Protein AF-A0A928ZEB7-F1 (afdb_monomer)

pLDDT: mean 91.32, std 8.14, range [52.5, 97.62]

Secondary structure (DSSP, 8-state):
----------HHHHHHHHHH-S-HHHHHHHHHHHHHHHHHHHHHHHHHHHHTT-HHHHHHHHHHGGGTTTT-----

Solvent-accessible surface area (backbone atoms only — not comparable to full-atom values): 4807 Å² total; per-residue (Å²): 138,90,81,92,81,88,82,91,74,56,70,69,57,52,53,51,48,57,75,76,40,96,50,58,70,61,52,53,51,54,51,51,52,51,51,51,50,52,50,53,50,53,54,50,50,51,50,51,55,55,45,74,71,35,69,68,55,49,52,49,55,62,62,53,56,78,55,75,57,70,90,62,76,85,82,126

Sequence (76 aa):
MAQKISITLDEEVLAFIDSQTNNRSQLINQVFDKLKKQQALNELEAAYIEQSQDEDEIAEIKLWDVTIADGIDDEE

Structure (mmCIF, N/CA/C/O backbone):
data_AF-A0A928ZEB7-F1
#
_entry.id   AF-A0A928ZEB7-F1
#
loop_
_atom_site.group_PDB
_atom_site.id
_atom_site.type_symbol
_atom_site.label_atom_id
_atom_site.label_alt_id
_atom_site.label_comp_id
_atom_site.label_asym_id
_atom_site.label_entity_id
_atom_site.label_seq_id
_atom_site.pdbx_PDB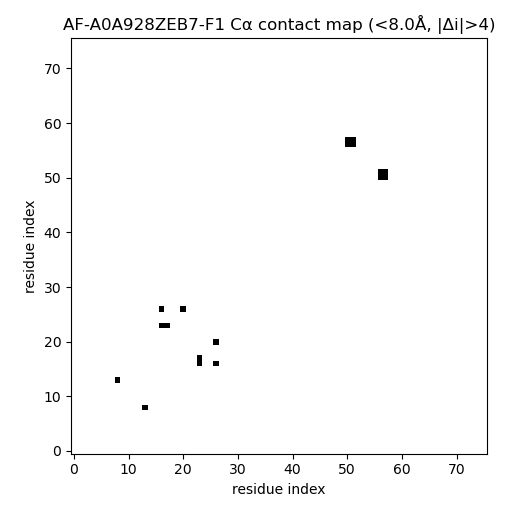_ins_code
_atom_site.Cartn_x
_atom_site.Cartn_y
_atom_site.Cartn_z
_atom_site.occupancy
_atom_site.B_iso_or_equiv
_atom_site.auth_seq_id
_atom_site.auth_comp_id
_atom_site.auth_asym_id
_atom_site.auth_atom_id
_atom_site.pdbx_PDB_model_num
ATOM 1 N N . MET A 1 1 ? -0.707 -11.333 12.896 1.00 66.19 1 MET A N 1
ATOM 2 C CA . MET A 1 1 ? -0.920 -11.253 14.362 1.00 66.19 1 MET A CA 1
ATOM 3 C C . MET A 1 1 ? -1.173 -9.795 14.718 1.00 66.19 1 MET A C 1
ATOM 5 O O . MET A 1 1 ? -0.372 -8.967 14.308 1.00 66.19 1 MET A O 1
ATOM 9 N N . ALA A 1 2 ? -2.269 -9.466 15.406 1.00 82.06 2 ALA A N 1
ATOM 10 C CA . ALA A 1 2 ? -2.565 -8.088 15.815 1.00 82.06 2 ALA A CA 1
ATOM 11 C C . ALA A 1 2 ? -2.064 -7.831 17.244 1.00 82.06 2 ALA A C 1
ATOM 13 O O . ALA A 1 2 ? -2.243 -8.681 18.116 1.00 82.06 2 ALA A O 1
ATOM 14 N N . GLN A 1 3 ? -1.456 -6.669 17.483 1.00 91.00 3 GLN A N 1
ATOM 15 C CA . GLN A 1 3 ? -1.022 -6.234 18.812 1.00 91.00 3 GLN A CA 1
ATOM 16 C C . GLN A 1 3 ? -1.929 -5.110 19.312 1.00 91.00 3 GLN A C 1
ATOM 18 O O . GLN A 1 3 ? -2.350 -4.254 18.535 1.00 91.00 3 GLN A O 1
ATOM 23 N N . LYS A 1 4 ? -2.244 -5.119 20.609 1.00 93.50 4 LYS A N 1
ATOM 24 C CA . LYS A 1 4 ? -3.004 -4.041 21.249 1.00 93.50 4 LYS A CA 1
ATOM 25 C C . LYS A 1 4 ? -2.025 -3.006 21.782 1.00 93.50 4 LYS A 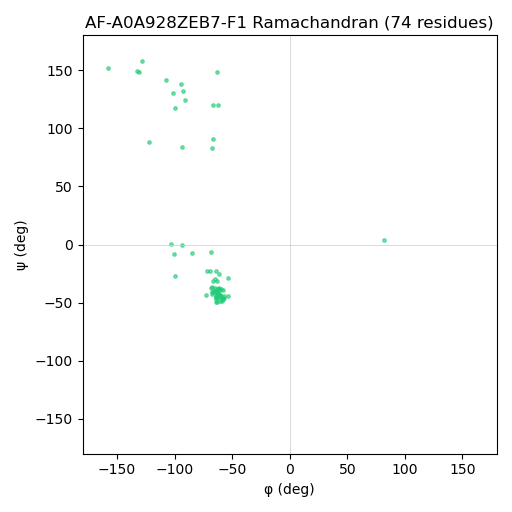C 1
ATOM 27 O O . LYS A 1 4 ? -1.150 -3.347 22.572 1.00 93.50 4 LYS A O 1
ATOM 32 N N . ILE A 1 5 ? -2.201 -1.764 21.360 1.00 92.94 5 ILE A N 1
ATOM 33 C CA . ILE A 1 5 ? -1.389 -0.621 21.778 1.00 92.94 5 ILE A CA 1
ATOM 34 C C . ILE A 1 5 ? -2.306 0.509 22.249 1.00 92.94 5 ILE A C 1
ATOM 36 O O . ILE A 1 5 ? -3.476 0.551 21.868 1.00 92.94 5 ILE A O 1
ATOM 40 N N . SER A 1 6 ? -1.773 1.413 23.068 1.00 94.56 6 SER A N 1
ATOM 41 C CA . SER A 1 6 ? -2.427 2.679 23.403 1.00 94.56 6 SER A CA 1
ATOM 42 C C . SER A 1 6 ? -1.790 3.788 22.573 1.00 94.56 6 SER A C 1
ATOM 44 O O . SER A 1 6 ? -0.564 3.875 22.522 1.00 94.56 6 SER A O 1
ATOM 46 N N . ILE A 1 7 ? -2.608 4.607 21.916 1.00 91.62 7 ILE A N 1
ATOM 47 C CA . ILE A 1 7 ? -2.174 5.762 21.123 1.00 91.62 7 ILE A CA 1
ATOM 48 C C . ILE A 1 7 ? -3.033 6.969 21.493 1.00 91.62 7 ILE A C 1
ATOM 50 O O . ILE A 1 7 ? -4.206 6.813 21.834 1.00 91.62 7 ILE A O 1
ATOM 54 N N . THR A 1 8 ? -2.454 8.161 21.409 1.00 95.50 8 THR A N 1
ATOM 55 C CA . THR A 1 8 ? -3.182 9.421 21.582 1.00 95.50 8 THR A CA 1
ATOM 56 C C . THR A 1 8 ? -3.638 9.917 20.216 1.00 95.50 8 THR A C 1
ATOM 58 O O . THR A 1 8 ? -2.842 9.944 19.280 1.00 95.50 8 THR A O 1
ATOM 61 N N . LEU A 1 9 ? -4.909 10.294 20.104 1.00 93.00 9 LEU A N 1
ATOM 62 C CA . LEU A 1 9 ? -5.506 10.906 18.919 1.00 93.00 9 LEU A CA 1
ATOM 63 C C . LEU A 1 9 ? -6.270 12.152 19.360 1.00 93.00 9 LEU A C 1
ATOM 65 O O . LEU A 1 9 ? -6.823 12.163 20.462 1.00 93.00 9 LEU A O 1
ATOM 69 N N . ASP A 1 10 ? -6.322 13.162 18.499 1.00 97.06 10 ASP A N 1
ATOM 70 C CA . ASP A 1 10 ? -7.120 14.359 18.755 1.00 97.06 10 ASP A CA 1
ATOM 71 C C . ASP A 1 10 ? -8.611 14.007 18.844 1.00 97.06 10 ASP A C 1
ATOM 73 O O . ASP A 1 10 ? -9.092 13.081 18.180 1.00 97.06 10 ASP A O 1
ATOM 77 N N . GLU A 1 11 ? -9.361 14.758 19.654 1.00 95.88 11 GLU A N 1
ATOM 78 C CA . GLU A 1 11 ? -10.792 14.505 19.875 1.00 95.88 11 GLU A CA 1
ATOM 79 C C . GLU A 1 11 ? -11.591 14.538 18.565 1.00 95.88 11 GLU A C 1
ATOM 81 O O . GLU A 1 11 ? -12.452 13.686 18.340 1.00 95.88 11 GLU A O 1
ATOM 86 N N . GLU A 1 12 ? -11.256 15.464 17.664 1.00 96.62 12 GLU A N 1
ATOM 87 C CA . GLU A 1 12 ? -11.886 15.586 16.346 1.00 96.62 12 GLU A CA 1
ATOM 88 C C . GLU A 1 12 ? -11.650 14.341 15.477 1.00 96.62 12 GLU A C 1
ATOM 90 O O . GLU A 1 12 ? -12.566 13.854 14.809 1.00 96.62 12 GLU A O 1
ATOM 95 N N . VAL A 1 13 ? -10.440 13.775 15.527 1.00 94.25 13 VAL A N 1
ATOM 96 C CA . VAL A 1 13 ? -10.084 12.554 14.789 1.00 94.25 13 VAL A CA 1
ATOM 97 C C . VAL A 1 13 ? -10.839 11.355 15.352 1.00 94.25 13 VAL A C 1
ATOM 99 O O . VAL A 1 13 ? -11.344 10.527 14.591 1.00 94.25 13 VAL A O 1
ATOM 102 N N . LEU A 1 14 ? -10.956 11.263 16.679 1.00 93.56 14 LEU A N 1
ATOM 103 C CA . LEU A 1 14 ? -11.708 10.191 17.323 1.00 93.56 14 LEU A CA 1
ATOM 104 C C . LEU A 1 14 ? -13.199 10.258 16.960 1.00 93.56 14 LEU A C 1
ATOM 106 O O . LEU A 1 14 ? -13.772 9.239 16.573 1.00 93.56 14 LEU A O 1
ATOM 110 N N . ALA A 1 15 ? -13.798 11.452 17.004 1.00 94.62 15 ALA A N 1
ATOM 111 C CA . ALA A 1 15 ? -15.185 11.677 16.600 1.00 94.62 15 ALA A CA 1
ATOM 112 C C . ALA A 1 15 ? -15.421 11.324 15.121 1.00 94.62 15 ALA A C 1
ATOM 114 O O . ALA A 1 15 ? -16.437 10.717 14.773 1.00 94.62 15 ALA A O 1
ATOM 115 N N . PHE A 1 16 ? -14.462 11.644 14.247 1.00 94.12 16 PHE A N 1
ATOM 116 C CA . PHE A 1 16 ? -14.520 11.248 12.845 1.00 94.12 16 PHE A CA 1
ATOM 117 C C . PHE A 1 16 ? -14.500 9.724 12.684 1.00 94.12 16 PHE A C 1
ATOM 119 O O . PHE A 1 16 ? -15.369 9.180 12.004 1.00 94.12 16 PHE A O 1
ATOM 126 N N . ILE A 1 17 ? -13.565 9.022 13.331 1.00 93.88 17 ILE A N 1
ATOM 127 C CA . ILE A 1 17 ? -13.482 7.554 13.272 1.00 93.88 17 ILE A CA 1
ATOM 128 C C . ILE A 1 17 ? -14.797 6.920 13.749 1.00 93.88 17 ILE A C 1
ATOM 130 O O . ILE A 1 17 ? -15.311 6.014 13.090 1.00 93.88 17 ILE A O 1
ATOM 134 N N . ASP A 1 18 ? -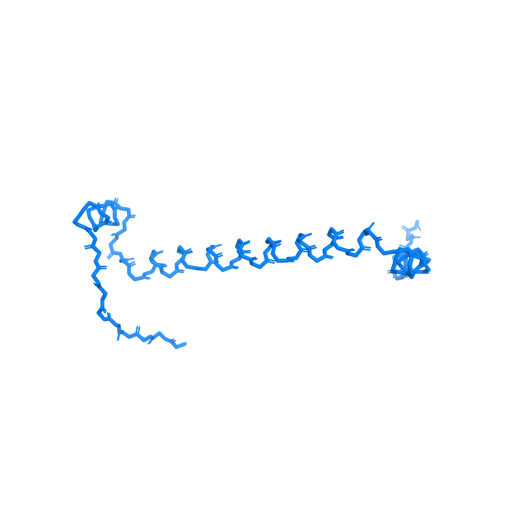15.361 7.426 14.847 1.00 93.69 18 ASP A N 1
ATOM 135 C CA . ASP A 1 18 ? -16.620 6.937 15.418 1.00 93.69 18 ASP A CA 1
ATOM 136 C C . ASP A 1 18 ? -17.821 7.129 14.491 1.00 93.69 18 ASP A C 1
ATOM 138 O O . ASP A 1 18 ? -18.728 6.300 14.476 1.00 93.69 18 ASP A O 1
ATOM 142 N N . SER A 1 19 ? -17.818 8.183 13.671 1.00 94.25 19 SER A N 1
ATOM 143 C CA . SER A 1 19 ? -18.873 8.409 12.675 1.00 94.25 19 SER A CA 1
ATOM 144 C C . SER A 1 19 ? -18.850 7.396 11.522 1.00 94.25 19 SER A C 1
ATOM 146 O O . SER A 1 19 ? -19.868 7.193 10.862 1.00 94.25 19 SER A O 1
ATOM 148 N N . GLN A 1 20 ? -17.700 6.761 11.269 1.00 91.81 20 GLN A N 1
ATOM 149 C CA . GLN A 1 20 ? -17.481 5.893 10.107 1.00 91.81 20 GLN A CA 1
ATOM 150 C C . GLN A 1 20 ? -17.611 4.403 10.431 1.00 91.81 20 GLN A C 1
ATOM 152 O O . GLN A 1 20 ? -17.888 3.598 9.541 1.00 91.81 20 GLN A O 1
ATOM 157 N N . THR A 1 21 ? -17.353 3.991 11.675 1.00 93.31 21 THR A N 1
ATOM 158 C CA . THR A 1 21 ? -17.293 2.569 12.021 1.00 93.31 21 THR A CA 1
ATOM 159 C C . THR A 1 21 ? -17.528 2.303 13.502 1.00 93.31 21 THR A C 1
ATOM 161 O O . THR A 1 21 ? -17.136 3.077 14.367 1.00 93.31 21 THR A O 1
ATOM 164 N N . ASN A 1 22 ? -18.054 1.114 13.799 1.00 89.50 22 ASN A N 1
ATOM 165 C CA . ASN A 1 22 ? -18.083 0.566 15.157 1.00 89.50 22 ASN A CA 1
ATOM 166 C C . ASN A 1 22 ? -16.773 -0.162 15.532 1.00 89.50 22 ASN A C 1
ATOM 168 O O . ASN A 1 22 ? -16.597 -0.571 16.677 1.00 89.50 22 ASN A O 1
ATOM 172 N N . ASN A 1 23 ? -15.846 -0.349 14.580 1.00 93.06 23 ASN A N 1
ATOM 173 C CA . ASN A 1 23 ? -14.554 -1.004 14.791 1.00 93.06 23 ASN A CA 1
ATOM 174 C C . ASN A 1 23 ? -13.392 -0.078 14.403 1.00 93.06 23 ASN A C 1
ATOM 176 O O . ASN A 1 23 ? -12.879 -0.113 13.281 1.00 93.06 23 ASN A O 1
ATOM 180 N N . ARG A 1 24 ? -12.952 0.726 15.377 1.00 92.94 24 ARG A N 1
ATOM 181 C CA . ARG A 1 24 ? -11.864 1.705 15.224 1.00 92.94 24 ARG A CA 1
ATOM 182 C C . ARG A 1 24 ? -10.562 1.060 14.755 1.00 92.94 24 ARG A C 1
ATOM 184 O O . ARG A 1 24 ? -9.931 1.548 13.824 1.00 92.94 24 ARG A O 1
ATOM 191 N N . SER A 1 25 ? -10.169 -0.059 15.368 1.00 92.88 25 SER A N 1
ATOM 192 C CA . SER A 1 25 ? -8.912 -0.744 15.046 1.00 92.88 25 SER A CA 1
ATOM 193 C C . SER A 1 25 ? -8.877 -1.241 13.602 1.00 92.88 25 SER A C 1
ATOM 195 O O . SER A 1 25 ? -7.839 -1.150 12.955 1.00 92.88 25 SER A O 1
ATOM 197 N N . GLN A 1 26 ? -9.999 -1.741 13.078 1.00 93.31 26 GLN A N 1
ATOM 198 C CA . GLN A 1 26 ? -10.083 -2.167 11.682 1.00 93.31 26 GLN A CA 1
ATOM 199 C C . GLN A 1 26 ? -9.888 -0.992 10.722 1.00 93.31 26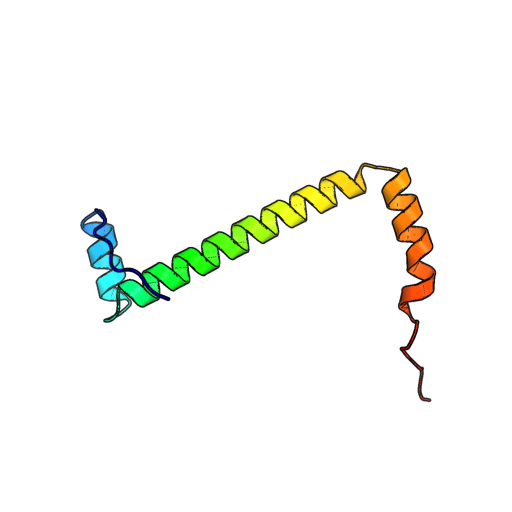 GLN A C 1
ATOM 201 O O . GLN A 1 26 ? -9.095 -1.111 9.791 1.00 93.31 26 GLN A O 1
ATOM 206 N N . LEU A 1 27 ? -10.567 0.135 10.956 1.00 94.38 27 LEU A N 1
ATOM 207 C CA . LEU A 1 27 ? -10.425 1.312 10.097 1.00 94.38 27 LEU A CA 1
ATOM 208 C C . LEU A 1 27 ? -9.002 1.874 10.149 1.00 94.38 27 LEU A C 1
ATOM 210 O O . LEU A 1 27 ? -8.418 2.147 9.105 1.00 94.38 27 LEU A O 1
ATOM 214 N N . ILE A 1 28 ? -8.418 1.981 11.345 1.00 93.62 28 ILE A N 1
ATOM 215 C CA . ILE A 1 28 ? -7.036 2.443 11.520 1.00 93.62 28 ILE A CA 1
ATOM 216 C C . ILE A 1 28 ? -6.065 1.542 10.741 1.00 93.62 28 ILE A C 1
ATOM 218 O O . ILE A 1 28 ? -5.237 2.048 9.987 1.00 93.62 28 ILE A O 1
ATOM 222 N N . ASN A 1 29 ? -6.200 0.214 10.845 1.00 94.25 29 ASN A N 1
ATOM 223 C CA . ASN A 1 29 ? -5.367 -0.715 10.074 1.00 94.25 29 ASN A CA 1
ATOM 224 C C . ASN A 1 29 ? -5.543 -0.526 8.560 1.00 94.25 29 ASN A C 1
ATOM 226 O O . ASN A 1 29 ? -4.552 -0.450 7.842 1.00 94.25 29 ASN A O 1
ATOM 230 N N . GLN A 1 30 ? -6.778 -0.371 8.075 1.00 94.88 30 GLN A N 1
ATOM 231 C CA . GLN A 1 30 ? -7.042 -0.128 6.652 1.00 94.88 30 GLN A CA 1
ATOM 232 C C . GLN A 1 30 ? -6.418 1.179 6.150 1.00 94.88 30 GLN A C 1
ATOM 234 O O . GLN A 1 30 ? -5.931 1.234 5.021 1.00 94.88 30 GLN A O 1
ATOM 239 N N . VAL A 1 31 ? -6.430 2.235 6.967 1.00 95.12 31 VAL A N 1
ATOM 240 C CA . VAL A 1 31 ? -5.765 3.504 6.640 1.00 95.12 31 VAL A CA 1
ATOM 241 C C . VAL A 1 31 ? -4.255 3.300 6.535 1.00 95.12 31 VAL A C 1
ATOM 243 O O . VAL A 1 31 ? -3.656 3.737 5.554 1.00 95.12 31 VAL A O 1
A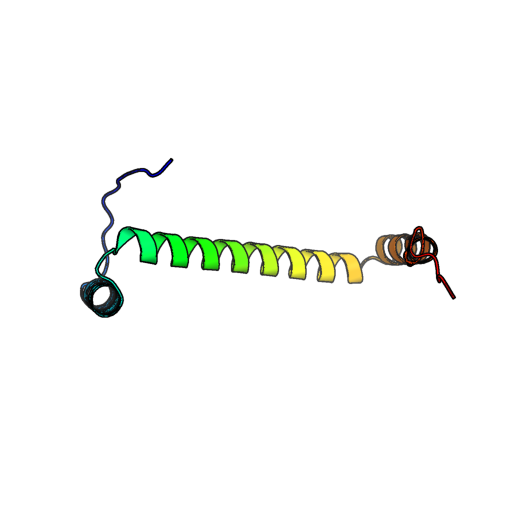TOM 246 N N . PHE A 1 32 ? -3.642 2.584 7.480 1.00 95.31 32 PHE A N 1
ATOM 247 C CA . PHE A 1 32 ? -2.211 2.286 7.417 1.00 95.31 32 PHE A CA 1
ATOM 248 C C . PHE A 1 32 ? -1.833 1.399 6.229 1.00 95.31 32 PHE A C 1
ATOM 250 O O . PHE A 1 3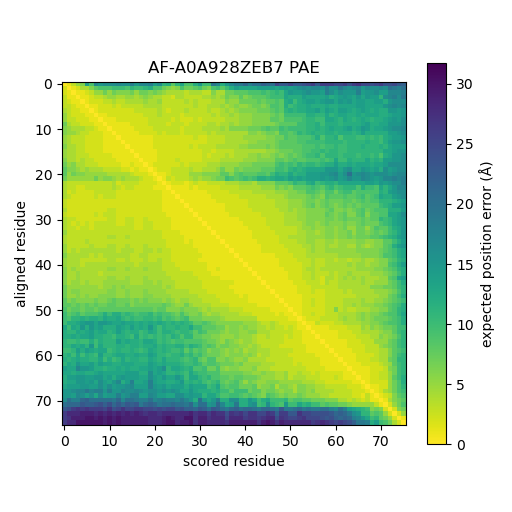2 ? -0.796 1.635 5.614 1.00 95.31 32 PHE A O 1
ATOM 257 N N . ASP A 1 33 ? -2.657 0.420 5.862 1.00 96.94 33 ASP A N 1
ATOM 258 C CA . ASP A 1 33 ? -2.404 -0.416 4.684 1.00 96.94 33 ASP A CA 1
ATOM 259 C C . ASP A 1 33 ? -2.451 0.409 3.392 1.00 96.94 33 ASP A C 1
ATOM 261 O O . ASP A 1 33 ? -1.599 0.249 2.516 1.00 96.94 33 ASP A O 1
ATOM 265 N N . LYS A 1 34 ? -3.398 1.351 3.292 1.00 96.69 34 LYS A N 1
ATOM 266 C CA . LYS A 1 34 ? -3.450 2.305 2.175 1.00 96.69 34 LYS A CA 1
ATOM 267 C C . LYS A 1 34 ? -2.218 3.204 2.144 1.00 96.69 34 LY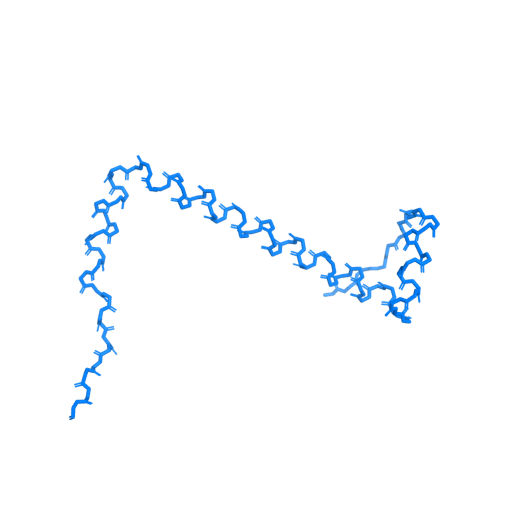S A C 1
ATOM 269 O O . LYS A 1 34 ? -1.640 3.371 1.074 1.00 96.69 34 LYS A O 1
ATOM 274 N N . LEU A 1 35 ? -1.797 3.734 3.293 1.00 97.25 35 LEU A N 1
ATOM 275 C CA . LEU A 1 35 ? -0.610 4.584 3.392 1.00 97.25 35 LEU A CA 1
ATOM 276 C C . LEU A 1 35 ? 0.658 3.830 2.967 1.00 97.25 35 LEU A C 1
ATOM 278 O O . LEU A 1 35 ? 1.428 4.343 2.164 1.00 97.25 35 LEU A O 1
ATOM 282 N N . LYS A 1 36 ? 0.841 2.589 3.436 1.00 97.19 36 LYS A N 1
ATOM 283 C CA . LYS A 1 36 ? 1.964 1.729 3.026 1.00 97.19 36 LYS A CA 1
ATOM 284 C C . LYS A 1 36 ? 1.957 1.456 1.529 1.00 97.19 36 LYS A C 1
ATOM 286 O O . LYS A 1 36 ? 2.999 1.534 0.890 1.00 97.19 36 LYS A O 1
ATOM 291 N N . LYS A 1 37 ? 0.787 1.146 0.962 1.00 97.19 37 LYS A N 1
ATOM 292 C CA . LYS A 1 37 ? 0.656 0.929 -0.481 1.00 97.19 37 LYS A CA 1
ATOM 293 C C . LYS A 1 37 ? 1.015 2.190 -1.265 1.00 97.19 37 LYS A C 1
ATOM 295 O O . LYS A 1 37 ? 1.707 2.093 -2.269 1.00 97.19 37 LYS A O 1
ATOM 300 N N . GLN A 1 38 ? 0.556 3.354 -0.812 1.00 97.62 38 GLN A N 1
ATOM 301 C CA . GLN A 1 38 ? 0.888 4.627 -1.443 1.00 97.62 38 GLN A CA 1
ATOM 302 C C . GLN A 1 38 ? 2.391 4.910 -1.368 1.00 97.62 38 GLN A C 1
ATOM 304 O O . GLN A 1 38 ? 2.983 5.282 -2.372 1.00 97.62 38 GLN A O 1
ATOM 309 N N . GLN A 1 39 ? 3.013 4.675 -0.213 1.00 97.38 39 GLN A N 1
ATOM 310 C CA . GLN A 1 39 ? 4.457 4.813 -0.059 1.00 97.38 39 GLN A CA 1
ATOM 311 C C . GLN A 1 39 ? 5.216 3.896 -1.029 1.00 97.38 39 GLN A C 1
ATOM 313 O O . GLN A 1 39 ? 6.075 4.378 -1.756 1.00 97.38 39 GLN A O 1
ATOM 318 N N . ALA A 1 40 ? 4.852 2.614 -1.101 1.00 97.19 40 ALA A N 1
ATOM 319 C CA . ALA A 1 40 ? 5.494 1.664 -2.008 1.00 97.19 40 ALA A CA 1
ATOM 320 C C . ALA A 1 40 ? 5.335 2.055 -3.489 1.00 97.19 40 ALA A C 1
ATOM 322 O O . ALA A 1 40 ? 6.264 1.888 -4.271 1.00 97.19 40 ALA A O 1
ATOM 323 N N . LEU A 1 41 ? 4.173 2.591 -3.882 1.00 97.56 41 LEU A N 1
ATOM 324 C CA . LEU A 1 41 ? 3.961 3.085 -5.246 1.00 97.56 41 LEU A CA 1
ATOM 325 C 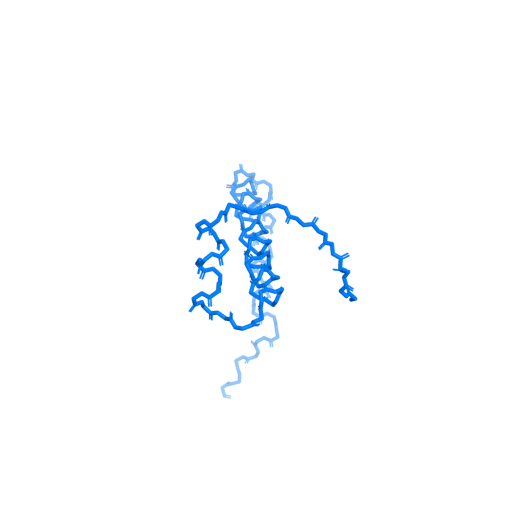C . LEU A 1 41 ? 4.827 4.309 -5.554 1.00 97.56 41 LEU A C 1
ATOM 327 O O . LEU A 1 41 ? 5.393 4.370 -6.636 1.00 97.56 41 LEU A O 1
ATOM 331 N N . ASN A 1 42 ? 4.969 5.240 -4.608 1.00 96.94 42 ASN A N 1
ATOM 332 C CA . ASN A 1 42 ? 5.831 6.410 -4.783 1.00 96.94 42 ASN A CA 1
ATOM 333 C C . ASN A 1 42 ? 7.314 6.014 -4.876 1.00 96.94 42 ASN A C 1
ATOM 335 O O . ASN A 1 42 ? 8.057 6.586 -5.665 1.00 96.94 42 ASN A O 1
ATOM 339 N N . GLU A 1 43 ? 7.749 5.042 -4.069 1.00 97.06 43 GLU A N 1
ATOM 340 C CA . GLU A 1 43 ? 9.111 4.495 -4.127 1.00 97.06 43 GLU A CA 1
ATOM 341 C C . GLU A 1 43 ? 9.376 3.814 -5.478 1.00 97.06 43 GLU A C 1
ATOM 343 O O . GLU A 1 43 ? 10.430 4.017 -6.076 1.00 97.06 43 GLU A O 1
ATOM 348 N N . LEU A 1 44 ? 8.399 3.064 -5.994 1.00 96.50 44 LEU A N 1
ATOM 349 C CA . LEU A 1 44 ? 8.475 2.415 -7.302 1.00 96.50 44 LEU A CA 1
ATOM 350 C C . LEU A 1 44 ? 8.482 3.433 -8.452 1.00 96.50 44 LEU A C 1
ATOM 352 O O . LEU A 1 44 ? 9.281 3.303 -9.373 1.00 96.50 44 LEU A O 1
ATOM 356 N N . GLU A 1 45 ? 7.640 4.466 -8.385 1.00 96.50 45 GLU A N 1
ATOM 357 C CA . GLU A 1 45 ? 7.640 5.570 -9.350 1.00 96.50 45 GLU A CA 1
ATOM 358 C C . GLU A 1 45 ? 9.001 6.275 -9.381 1.00 96.50 45 GLU A C 1
ATOM 360 O O . GLU A 1 45 ? 9.562 6.476 -10.456 1.00 96.50 45 GLU A O 1
ATOM 365 N N . ALA A 1 46 ? 9.5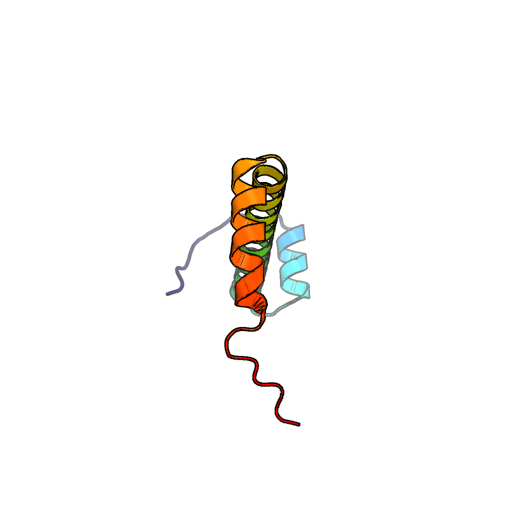65 6.594 -8.213 1.00 96.25 46 ALA A N 1
ATOM 366 C CA . ALA A 1 46 ? 10.886 7.203 -8.117 1.00 96.25 46 ALA A CA 1
ATOM 367 C C . ALA A 1 46 ? 11.977 6.314 -8.735 1.00 96.25 46 ALA A C 1
ATOM 369 O O . ALA A 1 46 ? 12.792 6.815 -9.506 1.00 96.25 46 ALA A O 1
ATOM 370 N N . ALA A 1 47 ? 11.952 5.006 -8.458 1.00 94.00 47 ALA A N 1
ATOM 371 C CA . ALA A 1 47 ? 12.906 4.056 -9.025 1.00 94.00 47 ALA A CA 1
ATOM 372 C C . ALA A 1 47 ? 12.797 3.966 -10.557 1.00 94.00 47 ALA A C 1
ATOM 374 O O . ALA A 1 47 ? 13.813 3.938 -11.244 1.00 94.00 47 ALA A O 1
ATOM 375 N N . TYR A 1 48 ? 11.582 3.978 -11.116 1.00 92.69 48 TYR A N 1
ATOM 376 C CA . TYR A 1 48 ? 11.392 4.000 -12.571 1.00 92.69 48 TYR A CA 1
ATOM 377 C C . TYR A 1 48 ? 11.841 5.312 -13.208 1.00 92.69 48 TYR A C 1
ATOM 379 O O . TYR A 1 48 ? 12.411 5.297 -14.297 1.00 92.69 48 TYR A O 1
ATOM 387 N N . ILE A 1 49 ? 11.618 6.448 -12.545 1.00 94.19 49 ILE A N 1
ATOM 388 C CA . ILE A 1 49 ? 12.126 7.736 -13.025 1.00 94.19 49 ILE A CA 1
ATOM 389 C C . ILE A 1 49 ? 13.657 7.725 -13.041 1.00 94.19 49 ILE A C 1
ATOM 391 O O . ILE A 1 49 ? 14.241 8.156 -14.032 1.00 94.19 49 ILE A O 1
ATOM 395 N N . GLU A 1 50 ? 14.298 7.221 -11.987 1.00 92.88 50 GLU A N 1
ATOM 396 C CA . GLU A 1 50 ? 15.756 7.079 -11.913 1.00 92.88 50 GLU A CA 1
ATOM 397 C C . GLU A 1 50 ? 16.285 6.158 -13.024 1.00 92.88 50 GLU A C 1
ATOM 399 O O . GLU A 1 50 ? 17.155 6.566 -13.789 1.00 92.88 50 GLU A O 1
ATOM 404 N N . GLN A 1 51 ? 15.680 4.980 -13.203 1.00 90.06 51 GLN A N 1
ATOM 405 C CA . GLN A 1 51 ? 16.034 4.034 -14.266 1.00 90.06 51 GLN A CA 1
ATOM 406 C C . GLN A 1 51 ? 15.869 4.638 -15.671 1.00 90.06 51 GLN A C 1
ATOM 408 O O . GLN A 1 51 ? 16.701 4.430 -16.547 1.00 90.06 51 GLN A O 1
ATOM 413 N N . SER A 1 52 ? 14.826 5.445 -15.894 1.00 89.62 52 SER A N 1
ATOM 414 C CA . SER A 1 52 ? 14.574 6.111 -17.183 1.00 89.62 52 SER A CA 1
ATOM 415 C C . SER A 1 52 ? 15.589 7.204 -17.545 1.00 89.62 52 SER A C 1
ATOM 417 O O . SER A 1 52 ? 15.515 7.772 -18.636 1.00 89.62 52 SER A O 1
ATOM 419 N N . GLN A 1 53 ? 16.503 7.541 -16.633 1.00 93.06 53 GLN A N 1
ATOM 420 C CA . GLN A 1 53 ? 17.584 8.501 -16.861 1.00 93.06 53 GLN A CA 1
ATOM 421 C C . GLN A 1 53 ? 18.926 7.813 -17.144 1.00 93.06 53 GLN A C 1
ATOM 423 O O . GLN A 1 53 ? 19.875 8.501 -17.521 1.00 93.06 53 GLN A O 1
ATOM 428 N N . ASP A 1 54 ? 19.004 6.489 -16.989 1.00 93.06 54 ASP A N 1
ATOM 429 C CA . ASP A 1 54 ? 20.203 5.691 -17.230 1.00 93.06 54 ASP A CA 1
ATOM 430 C C . ASP A 1 54 ? 20.138 5.020 -18.614 1.00 93.06 54 ASP A C 1
ATOM 432 O O . ASP A 1 54 ? 19.249 4.221 -18.912 1.00 93.06 54 ASP A O 1
ATOM 436 N N . GLU A 1 55 ? 21.082 5.370 -19.490 1.00 90.88 55 GLU A N 1
ATOM 437 C CA . GLU A 1 55 ? 21.140 4.847 -20.859 1.00 90.88 55 GLU A CA 1
ATOM 438 C C . GLU A 1 55 ? 21.441 3.339 -20.912 1.00 90.88 55 GLU A C 1
ATOM 440 O O . GLU A 1 55 ? 20.946 2.666 -21.822 1.00 90.88 55 GLU A O 1
ATOM 445 N N . ASP A 1 56 ? 22.199 2.801 -19.949 1.00 92.50 56 ASP A N 1
ATOM 446 C CA . ASP A 1 56 ? 22.547 1.377 -19.896 1.00 92.50 56 ASP A CA 1
ATOM 447 C C . ASP A 1 56 ? 21.322 0.538 -19.494 1.00 92.50 56 ASP A C 1
ATOM 449 O O . ASP A 1 56 ? 21.012 -0.465 -20.142 1.00 92.50 56 ASP A O 1
ATOM 453 N N . GLU A 1 57 ? 20.556 1.001 -18.503 1.00 90.00 57 GLU A N 1
ATOM 454 C CA . GLU A 1 57 ? 19.290 0.382 -18.086 1.00 90.00 57 GLU A CA 1
ATOM 455 C C . GLU A 1 57 ? 18.239 0.423 -19.207 1.00 90.00 57 GLU A C 1
ATOM 457 O O . GLU A 1 57 ? 17.562 -0.569 -19.479 1.00 90.00 57 GLU A O 1
ATOM 462 N N . ILE A 1 58 ? 18.120 1.547 -19.925 1.00 90.56 58 ILE A N 1
ATOM 463 C CA . ILE A 1 58 ? 17.220 1.657 -21.086 1.00 90.56 58 ILE A CA 1
ATOM 464 C C . ILE A 1 58 ? 17.621 0.666 -22.186 1.00 90.56 58 ILE A C 1
ATOM 466 O O . ILE A 1 58 ? 16.755 0.041 -22.811 1.00 90.56 58 ILE A O 1
ATOM 470 N N . ALA A 1 59 ? 18.922 0.528 -22.455 1.00 91.75 59 ALA A N 1
ATOM 471 C CA . ALA A 1 59 ? 19.422 -0.421 -23.442 1.00 91.75 59 ALA A CA 1
ATOM 472 C C . ALA A 1 59 ? 19.121 -1.870 -23.032 1.00 91.75 59 ALA A C 1
ATOM 474 O O . ALA A 1 59 ? 18.740 -2.675 -23.887 1.00 91.75 59 ALA A O 1
ATOM 475 N N . GLU A 1 60 ? 19.234 -2.186 -21.740 1.00 91.12 60 GLU A N 1
ATOM 476 C CA . GLU A 1 60 ? 18.860 -3.487 -21.194 1.00 91.12 60 GLU A CA 1
ATOM 477 C C . GLU A 1 60 ? 17.355 -3.748 -21.337 1.00 91.12 60 GLU A C 1
ATOM 479 O O . GLU A 1 60 ? 16.976 -4.772 -21.903 1.00 91.12 60 GLU A O 1
ATOM 484 N N . ILE A 1 61 ? 16.485 -2.815 -20.933 1.00 89.75 61 ILE A N 1
ATOM 485 C CA . ILE A 1 61 ? 15.023 -2.945 -21.091 1.00 89.75 61 ILE A CA 1
ATOM 486 C C . ILE A 1 61 ? 14.659 -3.240 -22.552 1.00 89.75 61 ILE A C 1
ATOM 488 O O . ILE A 1 61 ? 13.891 -4.159 -22.836 1.00 89.75 61 ILE A O 1
ATOM 492 N N . LYS A 1 62 ? 15.275 -2.526 -23.500 1.00 90.88 62 LYS A N 1
ATOM 493 C CA . LYS A 1 62 ? 15.055 -2.740 -24.936 1.00 90.88 62 LYS A CA 1
ATOM 494 C C . LYS A 1 62 ? 15.531 -4.111 -25.425 1.00 90.88 62 LYS A C 1
ATOM 496 O O . LYS A 1 62 ? 14.986 -4.641 -26.391 1.00 90.88 62 LYS A O 1
ATOM 501 N N . LEU A 1 63 ? 16.558 -4.689 -24.801 1.00 94.31 63 LEU A N 1
ATOM 502 C CA . LEU A 1 63 ? 16.979 -6.058 -25.095 1.00 94.31 63 LEU A CA 1
ATOM 503 C C . LEU A 1 63 ? 15.916 -7.065 -24.637 1.00 94.31 63 LEU A C 1
ATOM 505 O O . LEU A 1 63 ? 15.683 -8.047 -25.339 1.00 94.31 63 LEU A O 1
ATOM 509 N N . TRP A 1 64 ? 15.252 -6.806 -23.507 1.00 93.56 64 TRP A N 1
ATOM 510 C CA . TRP A 1 64 ? 14.184 -7.656 -22.975 1.00 93.56 64 TRP A CA 1
ATOM 511 C C . TRP A 1 64 ? 12.875 -7.582 -23.777 1.00 93.56 64 TRP A C 1
ATOM 513 O O . TRP A 1 64 ? 12.124 -8.560 -23.769 1.00 93.56 64 TRP A O 1
ATOM 523 N N . ASP A 1 65 ? 12.631 -6.508 -24.540 1.00 91.81 65 ASP A N 1
ATOM 524 C CA . ASP A 1 65 ? 11.428 -6.348 -25.383 1.00 91.81 65 ASP A CA 1
ATOM 525 C C . ASP A 1 65 ? 11.191 -7.529 -26.341 1.00 91.81 65 ASP A C 1
ATOM 527 O O . ASP A 1 65 ? 10.046 -7.841 -26.663 1.00 91.81 65 ASP A O 1
ATOM 531 N N . VAL A 1 66 ? 12.243 -8.230 -26.784 1.00 91.56 66 VAL A N 1
ATOM 532 C CA . VAL A 1 66 ? 12.104 -9.388 -27.690 1.00 91.56 66 VAL A CA 1
ATOM 533 C C . VAL A 1 66 ? 11.341 -10.558 -27.060 1.00 91.56 66 VAL A C 1
ATOM 535 O O . VAL A 1 66 ? 10.784 -11.369 -27.789 1.00 91.56 66 VAL A O 1
ATOM 538 N N . THR A 1 67 ? 11.302 -10.630 -25.726 1.00 91.44 67 THR A N 1
ATOM 539 C CA . THR A 1 67 ? 10.644 -11.704 -24.960 1.00 91.44 67 THR A CA 1
ATOM 540 C C . THR A 1 67 ? 9.203 -11.371 -24.568 1.00 91.44 67 THR A C 1
ATOM 542 O O . THR A 1 67 ? 8.526 -12.186 -23.950 1.00 91.44 67 THR A O 1
ATOM 545 N N . ILE A 1 68 ? 8.690 -10.187 -24.933 1.00 90.31 68 ILE A N 1
ATOM 546 C CA . ILE A 1 68 ? 7.364 -9.714 -24.497 1.00 90.31 68 ILE A CA 1
ATOM 547 C C . ILE A 1 68 ? 6.204 -10.614 -24.958 1.00 90.31 68 ILE A C 1
ATOM 549 O O . ILE A 1 68 ? 5.151 -10.634 -24.322 1.00 90.31 68 ILE A O 1
ATOM 553 N N . ALA A 1 69 ? 6.399 -11.349 -26.057 1.00 87.88 69 ALA A N 1
ATOM 554 C CA . ALA A 1 69 ? 5.418 -12.257 -26.648 1.00 87.88 69 ALA A CA 1
ATOM 555 C C . ALA A 1 69 ? 5.706 -13.743 -26.358 1.00 87.88 69 ALA A C 1
ATOM 557 O O . ALA A 1 69 ? 4.951 -14.606 -26.803 1.00 87.88 69 ALA A O 1
ATOM 558 N N . ASP A 1 70 ? 6.772 -14.067 -25.617 1.00 90.75 70 ASP A N 1
ATOM 559 C CA . ASP A 1 70 ? 7.121 -15.460 -25.329 1.00 90.75 70 ASP A CA 1
ATOM 560 C C . ASP A 1 70 ? 5.999 -16.138 -24.520 1.00 90.75 70 ASP A C 1
ATOM 562 O O . ASP A 1 70 ? 5.659 -15.723 -23.411 1.00 90.75 70 ASP A O 1
ATOM 566 N N . GLY A 1 71 ? 5.417 -17.207 -25.075 1.00 86.06 71 GLY A N 1
ATOM 567 C CA . GLY A 1 71 ? 4.319 -17.957 -24.452 1.00 86.06 71 GLY A CA 1
ATOM 568 C C . GLY A 1 71 ? 2.924 -17.352 -24.645 1.00 86.06 71 GLY A C 1
ATOM 569 O O . GLY A 1 71 ? 1.956 -17.896 -24.111 1.00 86.06 71 GLY A O 1
ATOM 570 N N . ILE A 1 72 ? 2.807 -16.262 -25.410 1.00 83.12 72 ILE A N 1
ATOM 571 C CA . ILE A 1 72 ? 1.541 -15.802 -25.984 1.00 83.12 72 ILE A CA 1
ATOM 572 C C . ILE A 1 72 ? 1.469 -16.408 -27.390 1.00 83.12 72 ILE A C 1
ATOM 574 O O . ILE A 1 72 ? 1.900 -15.798 -28.363 1.00 83.12 72 ILE A O 1
ATOM 578 N N . ASP A 1 73 ? 0.999 -17.653 -27.482 1.00 73.06 73 ASP A N 1
ATOM 579 C CA . ASP A 1 73 ? 0.663 -18.252 -28.774 1.00 73.06 73 ASP A CA 1
ATOM 580 C C . ASP A 1 73 ? -0.549 -17.499 -29.348 1.00 73.06 73 ASP A C 1
ATOM 582 O O . ASP A 1 73 ? -1.619 -17.464 -28.731 1.00 73.06 73 ASP A O 1
ATOM 586 N N . ASP A 1 74 ? -0.391 -16.899 -30.530 1.00 66.00 74 ASP A N 1
ATOM 587 C CA . ASP A 1 74 ? -1.519 -16.524 -31.384 1.00 66.00 74 ASP A CA 1
ATOM 588 C C . ASP A 1 74 ? -2.170 -17.832 -31.878 1.00 66.00 74 ASP A C 1
ATOM 590 O O . ASP A 1 74 ? -1.857 -18.340 -32.956 1.00 66.00 74 ASP A O 1
ATOM 594 N N . GLU A 1 75 ? -3.036 -18.434 -31.060 1.00 60.28 75 GLU A N 1
ATOM 595 C CA . GLU A 1 75 ? -3.993 -19.432 -31.543 1.00 60.28 75 GLU A CA 1
ATOM 596 C C . GLU A 1 75 ? -5.003 -18.718 -32.469 1.00 60.28 75 GLU A C 1
ATOM 598 O O . GLU A 1 75 ? -6.013 -18.179 -32.009 1.00 60.28 75 GLU A O 1
ATOM 603 N N . GLU A 1 76 ? -4.703 -18.683 -33.774 1.00 52.50 76 GLU A N 1
ATOM 604 C CA . GLU A 1 76 ? -5.713 -18.582 -34.847 1.00 52.50 76 GLU A CA 1
ATOM 605 C C . GLU A 1 76 ? -6.484 -19.902 -35.015 1.00 52.50 76 GLU A C 1
ATOM 607 O O . GLU A 1 76 ? -5.844 -20.981 -35.082 1.00 52.50 76 GLU A O 1
#

Radius of gyration: 22.44 Å; Cα contacts (8 Å, |Δi|>4): 9; chains: 1; bounding box: 41×35×58 Å

Foldseek 3Di:
DDDDDDDDDDPVVVVVLVVPDPDSPVVVVVVVVVVVVVVVVVVVVVVVVVLVVDPVSVVVVVVCVVCPCPPVDPPD

Mean predicted aligned error: 7.24 Å